Protein AF-A0A2G9TAK8-F1 (afdb_monomer_lite)

InterPro domains:
  IPR039373 Transferrin receptor protein 1/Glutamate carboxypeptidase 2-like [PTHR10404] (2-125)

Foldseek 3Di:
DQCPPVVHDDDDDDDDPDPPDDDPCPPHPPPDPCCCCPPVPVPCPRVVVSVVVVCVLVCQCVPPPDRPDQQLVVLVVVLVVLVVVVVVCVVVVVCVVPVCVVVVSVVVNVVSVVSNVVSVVVNVVVD

Secondary structure (DSSP, 8-state):
-IIIII----------SSTT---TTTTSTT--HHHIIIII-TTSHHHHHHHHHHHHHHHHHHH-SS----HHHHHHHHHHHHHHHHHHHHHTTHHHH-TTHHHHHHHHHHHHHHHHHHHHHHHHH--

Sequence (127 aa):
RFITFAGIPAADIKLEQRPGQSYALYHTMYETPWTVENLIDPKFASLTSVGQLWVEIVHRLANSLVIPFNVLDYAQSLLVLFHKAEVHLSNMELTKTITWLPHKLSSVKEALRRFHSAARLIQSEAQ

Organism: Teladorsagia circumcincta (NCBI:txid45464)

Radius of gyration: 21.88 Å; chains: 1; bounding box: 51×25×53 Å

pLDDT: mean 92.65, std 5.32, range [58.38, 97.38]

Structure (mmCIF, N/CA/C/O backbone):
data_AF-A0A2G9TAK8-F1
#
_entry.id   AF-A0A2G9TAK8-F1
#
loop_
_atom_site.group_PDB
_atom_site.id
_atom_site.type_symbol
_atom_site.label_atom_id
_atom_site.label_alt_id
_atom_site.label_comp_id
_atom_site.label_asym_id
_atom_site.label_entity_id
_atom_site.label_seq_id
_atom_site.pdbx_PDB_ins_code
_atom_site.Cartn_x
_atom_site.Cartn_y
_atom_site.Cartn_z
_atom_site.occupancy
_atom_site.B_iso_or_equiv
_atom_site.auth_seq_id
_atom_site.auth_comp_id
_atom_site.auth_asym_id
_atom_site.auth_atom_id
_atom_site.pdbx_PDB_model_num
ATOM 1 N N . ARG A 1 1 ? 3.046 -13.838 4.138 1.00 72.25 1 ARG A N 1
ATOM 2 C CA . ARG A 1 1 ? 3.521 -12.547 3.579 1.00 72.25 1 ARG A CA 1
ATOM 3 C C . ARG A 1 1 ? 2.723 -12.264 2.308 1.00 72.25 1 ARG A C 1
ATOM 5 O O . ARG A 1 1 ? 3.011 -12.878 1.294 1.00 72.25 1 ARG A O 1
ATOM 12 N N . PHE A 1 2 ? 1.690 -11.421 2.361 1.00 92.56 2 PHE A N 1
ATOM 13 C CA . PHE A 1 2 ? 0.823 -11.191 1.194 1.00 92.56 2 PHE A CA 1
ATOM 14 C C . PHE A 1 2 ? 1.576 -10.482 0.064 1.00 92.56 2 PHE A C 1
ATOM 16 O O . PHE A 1 2 ? 1.859 -11.098 -0.958 1.00 92.56 2 PHE A O 1
ATOM 23 N N . ILE A 1 3 ? 2.021 -9.247 0.296 1.00 93.38 3 ILE A N 1
ATOM 24 C CA . ILE A 1 3 ? 2.689 -8.454 -0.743 1.00 93.38 3 ILE A CA 1
ATOM 25 C C . ILE A 1 3 ? 4.090 -8.977 -1.105 1.00 93.38 3 ILE A C 1
ATOM 27 O O . ILE A 1 3 ? 4.399 -9.146 -2.277 1.00 93.38 3 ILE A O 1
ATOM 31 N N . THR A 1 4 ? 4.935 -9.296 -0.119 1.00 94.06 4 THR A N 1
ATOM 32 C CA . THR A 1 4 ? 6.356 -9.629 -0.358 1.00 94.06 4 THR A CA 1
ATOM 33 C C . THR A 1 4 ? 6.624 -11.068 -0.794 1.00 94.06 4 THR A C 1
ATOM 35 O O . THR A 1 4 ? 7.753 -11.378 -1.157 1.00 94.06 4 THR A O 1
ATOM 38 N N . PHE A 1 5 ? 5.630 -11.956 -0.730 1.00 94.25 5 PHE A N 1
ATOM 39 C CA . PHE A 1 5 ? 5.790 -13.351 -1.153 1.00 94.25 5 PHE A CA 1
ATOM 40 C C . PHE A 1 5 ? 4.737 -13.755 -2.182 1.00 94.25 5 PHE A C 1
ATOM 42 O O . PHE A 1 5 ? 5.099 -14.227 -3.250 1.00 94.25 5 PHE A O 1
ATOM 49 N N . ALA A 1 6 ? 3.452 -13.529 -1.896 1.00 95.56 6 ALA A N 1
ATOM 50 C CA . ALA A 1 6 ? 2.373 -13.916 -2.807 1.00 95.56 6 ALA A CA 1
ATOM 51 C C . ALA A 1 6 ? 2.069 -12.870 -3.899 1.00 95.56 6 ALA A C 1
ATOM 53 O O . ALA A 1 6 ? 1.303 -13.161 -4.811 1.00 95.56 6 ALA A O 1
ATOM 54 N N . GLY A 1 7 ? 2.622 -11.654 -3.806 1.00 93.88 7 GLY A N 1
ATOM 55 C CA . GLY A 1 7 ? 2.319 -10.565 -4.743 1.00 93.88 7 GLY A CA 1
ATOM 56 C C . GLY A 1 7 ? 0.875 -10.059 -4.655 1.00 93.88 7 GLY A C 1
ATOM 57 O O . GLY A 1 7 ? 0.393 -9.419 -5.584 1.00 93.88 7 GLY A O 1
ATOM 58 N N . ILE A 1 8 ? 0.178 -10.347 -3.551 1.00 94.19 8 ILE A N 1
ATOM 59 C CA . ILE A 1 8 ? -1.213 -9.934 -3.343 1.00 94.19 8 ILE A CA 1
ATOM 60 C C . ILE A 1 8 ? -1.219 -8.505 -2.774 1.00 94.19 8 ILE A C 1
ATOM 62 O O . ILE A 1 8 ? -0.563 -8.284 -1.745 1.00 94.19 8 ILE A O 1
ATOM 66 N N . PRO A 1 9 ? -1.938 -7.545 -3.396 1.00 92.12 9 PRO A N 1
ATOM 67 C CA . PRO A 1 9 ? -2.106 -6.201 -2.852 1.00 92.12 9 PRO A CA 1
ATOM 68 C C . PRO A 1 9 ? -2.645 -6.247 -1.421 1.00 92.12 9 PRO A C 1
ATOM 70 O O . PRO A 1 9 ? -3.574 -6.992 -1.120 1.00 92.12 9 PRO A O 1
ATOM 73 N N . ALA A 1 10 ? -2.051 -5.452 -0.536 1.00 93.00 10 ALA A N 1
ATOM 74 C CA . ALA A 1 10 ? -2.419 -5.400 0.871 1.00 93.00 10 ALA A CA 1
ATOM 75 C C . ALA A 1 10 ? -2.448 -3.947 1.347 1.00 93.00 10 ALA A C 1
ATOM 77 O O . ALA A 1 10 ? -1.626 -3.136 0.919 1.00 93.00 10 ALA A O 1
ATOM 78 N N . ALA A 1 11 ? -3.376 -3.649 2.249 1.00 91.94 11 ALA A N 1
ATOM 79 C CA . ALA A 1 11 ? -3.485 -2.371 2.933 1.00 91.94 11 ALA A CA 1
ATOM 80 C C . ALA A 1 11 ? -3.525 -2.612 4.445 1.00 91.94 11 ALA A C 1
ATOM 82 O O . ALA A 1 11 ? -4.071 -3.615 4.904 1.00 91.94 11 ALA A O 1
ATOM 83 N N . ASP A 1 12 ? -2.932 -1.690 5.196 1.00 91.88 12 ASP A N 1
ATOM 84 C CA . ASP A 1 12 ? -3.004 -1.618 6.653 1.00 91.88 12 ASP A CA 1
ATOM 85 C C . ASP A 1 12 ? -3.609 -0.256 7.006 1.00 91.88 12 ASP A C 1
ATOM 87 O O . ASP A 1 12 ? -3.171 0.773 6.486 1.00 91.88 12 ASP A O 1
ATOM 91 N N . ILE A 1 13 ? -4.655 -0.261 7.831 1.00 90.94 13 ILE A N 1
ATOM 92 C CA . ILE A 1 13 ? -5.409 0.932 8.212 1.00 90.94 13 ILE A CA 1
ATOM 93 C C . ILE A 1 13 ? -5.474 0.958 9.730 1.00 90.94 13 ILE A C 1
ATOM 95 O O . ILE A 1 13 ? -6.036 0.060 10.360 1.00 90.94 13 ILE A O 1
ATOM 99 N N . LYS A 1 14 ? -4.935 2.030 10.300 1.00 88.12 14 LYS A N 1
ATOM 100 C CA . LYS A 1 14 ? -4.885 2.279 11.737 1.00 88.12 14 LYS A CA 1
ATOM 101 C C . LYS A 1 14 ? -5.046 3.763 12.018 1.00 88.12 14 LYS A C 1
ATOM 103 O O . LYS A 1 14 ? -4.725 4.603 11.178 1.00 88.12 14 LYS A O 1
ATOM 108 N N . LEU A 1 15 ? -5.509 4.072 13.223 1.00 87.94 15 LEU A N 1
ATOM 109 C CA . LEU A 1 15 ? -5.444 5.420 13.767 1.00 87.94 15 LEU A CA 1
ATOM 110 C C . LEU A 1 15 ? -4.192 5.538 14.618 1.00 87.94 15 LEU A C 1
ATOM 112 O O . LEU A 1 15 ? -3.946 4.719 15.500 1.00 87.94 15 LEU A O 1
ATOM 116 N N . GLU A 1 16 ? -3.414 6.576 14.352 1.00 86.81 16 GLU A N 1
ATOM 117 C CA . GLU A 1 16 ? -2.230 6.909 15.128 1.00 86.81 16 GLU A CA 1
ATOM 118 C C . GLU A 1 16 ? -2.368 8.335 15.646 1.00 86.81 16 GLU A C 1
ATOM 120 O O . GLU A 1 16 ? -2.809 9.228 14.925 1.00 86.81 16 GLU A O 1
ATOM 125 N N . GLN A 1 17 ? -1.955 8.568 16.891 1.00 82.75 17 GLN A N 1
ATOM 126 C CA . GLN A 1 17 ? -1.896 9.925 17.438 1.00 82.75 17 GLN A CA 1
ATOM 127 C C . GLN A 1 17 ? -0.795 10.750 16.759 1.00 82.75 17 GLN A C 1
ATOM 129 O O . GLN A 1 17 ? -0.935 11.958 16.573 1.00 82.75 17 GLN A O 1
ATOM 134 N N . ARG A 1 18 ? 0.315 10.092 16.399 1.00 84.75 18 ARG A N 1
ATOM 135 C CA . ARG A 1 18 ? 1.462 10.696 15.725 1.00 84.75 18 ARG A CA 1
ATOM 136 C C . ARG A 1 18 ? 2.119 9.676 14.787 1.00 84.75 18 ARG A C 1
ATOM 138 O O . ARG A 1 18 ? 2.384 8.561 15.237 1.00 84.75 18 ARG A O 1
ATOM 145 N N . PRO A 1 19 ? 2.458 10.057 13.540 1.00 86.00 19 PRO A N 1
ATOM 146 C CA . PRO A 1 19 ? 3.110 9.150 12.603 1.00 86.00 19 PRO A CA 1
ATOM 147 C C . PRO A 1 19 ? 4.423 8.584 13.153 1.00 86.00 19 PRO A C 1
ATOM 149 O O . PRO A 1 19 ? 5.290 9.337 13.605 1.00 86.00 19 PRO A O 1
ATOM 152 N N . GLY A 1 20 ? 4.578 7.261 13.075 1.00 83.19 20 GLY A N 1
ATOM 153 C CA . GLY A 1 20 ? 5.830 6.566 13.394 1.00 83.19 20 GLY A CA 1
ATOM 154 C C . GLY A 1 20 ? 6.134 6.399 14.885 1.00 83.19 20 GLY A C 1
ATOM 155 O O . GLY A 1 20 ? 7.263 6.045 15.224 1.00 83.19 20 GLY A O 1
ATOM 156 N N . GLN A 1 21 ? 5.168 6.643 15.777 1.00 84.19 21 GLN A N 1
ATOM 157 C CA . GLN A 1 21 ? 5.322 6.379 17.208 1.00 84.19 21 GLN A CA 1
ATOM 158 C C . GLN A 1 21 ? 4.344 5.308 17.686 1.00 84.19 21 GLN A C 1
ATOM 160 O O . GLN A 1 21 ? 3.139 5.413 17.471 1.00 84.19 21 GLN A O 1
ATOM 165 N N . SER A 1 22 ? 4.872 4.298 18.380 1.00 84.75 22 SER A N 1
ATOM 166 C CA . SER A 1 22 ? 4.049 3.362 19.144 1.00 84.75 22 SER A CA 1
ATOM 167 C C . SER A 1 22 ? 3.428 4.072 20.344 1.00 84.75 22 SER A C 1
ATOM 169 O O . SER A 1 22 ? 4.042 4.957 20.944 1.00 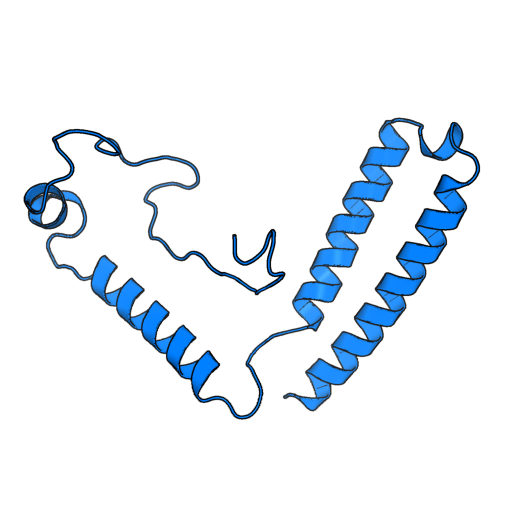84.75 22 SER A O 1
ATOM 171 N N . TYR A 1 23 ? 2.214 3.671 20.713 1.00 88.44 23 TYR A N 1
ATOM 172 C CA . TYR A 1 23 ? 1.560 4.199 21.904 1.00 88.44 23 TYR A CA 1
ATOM 173 C C . TYR A 1 23 ? 2.232 3.671 23.184 1.00 88.44 23 TYR A C 1
ATOM 175 O O . TYR A 1 23 ? 2.846 2.605 23.184 1.00 88.44 23 TYR A O 1
ATOM 183 N N . ALA A 1 24 ? 2.118 4.422 24.282 1.00 89.75 24 ALA A N 1
ATOM 184 C CA . ALA A 1 24 ? 2.945 4.237 25.481 1.00 89.75 24 ALA A CA 1
ATOM 185 C C . ALA A 1 24 ? 2.846 2.852 26.146 1.00 89.75 24 ALA A C 1
ATOM 187 O O . ALA A 1 24 ? 3.775 2.443 26.836 1.00 89.75 24 ALA A O 1
ATOM 188 N N . LEU A 1 25 ? 1.728 2.148 25.965 1.00 93.50 25 LEU A N 1
ATOM 189 C CA . LEU A 1 25 ? 1.463 0.872 26.632 1.00 93.50 25 LEU A CA 1
ATOM 190 C C . LEU A 1 25 ? 1.701 -0.338 25.719 1.00 93.50 25 LEU A C 1
ATOM 192 O O . LEU A 1 25 ? 1.489 -1.462 26.162 1.00 93.50 25 LEU A O 1
ATOM 196 N N . TYR A 1 26 ? 2.161 -0.125 24.484 1.00 92.50 26 TYR A N 1
ATOM 197 C CA . TYR A 1 26 ? 2.429 -1.182 23.508 1.00 92.50 26 TYR A CA 1
ATOM 198 C C . TYR A 1 26 ? 3.367 -2.270 24.059 1.00 92.50 26 TYR A C 1
ATOM 200 O O . TYR A 1 26 ? 4.431 -1.956 24.595 1.00 92.50 26 TYR A O 1
ATOM 208 N N . HIS A 1 27 ? 2.997 -3.545 23.900 1.00 94.81 27 HIS A N 1
ATOM 209 C CA . HIS A 1 27 ? 3.713 -4.713 24.432 1.00 94.81 27 HIS A CA 1
ATOM 210 C C . HIS A 1 27 ? 3.962 -4.689 25.949 1.00 94.81 27 HIS A C 1
ATOM 212 O O . HIS A 1 27 ? 4.969 -5.207 26.436 1.00 94.81 27 HIS A O 1
ATOM 218 N N . THR A 1 28 ? 3.039 -4.117 26.722 1.00 96.25 28 THR A N 1
ATOM 219 C CA . THR A 1 28 ? 3.097 -4.147 28.190 1.00 96.25 28 THR A CA 1
ATOM 220 C C . THR A 1 28 ? 1.910 -4.902 28.779 1.00 96.25 28 THR A C 1
ATOM 222 O O . THR A 1 28 ? 0.894 -5.121 28.127 1.00 96.25 28 THR A O 1
ATOM 225 N N . MET A 1 29 ? 1.993 -5.245 30.067 1.00 96.81 29 MET A N 1
ATOM 226 C CA . MET A 1 29 ? 0.870 -5.840 30.806 1.00 96.81 29 MET A CA 1
ATOM 227 C C . MET A 1 29 ? -0.348 -4.896 30.923 1.00 96.81 29 MET A C 1
ATOM 229 O O . MET A 1 29 ? -1.420 -5.319 31.344 1.00 96.81 29 MET A O 1
ATOM 233 N N . TYR A 1 30 ? -0.195 -3.622 30.550 1.00 95.88 30 TYR A N 1
ATOM 234 C CA . TYR A 1 30 ? -1.244 -2.606 30.608 1.00 95.88 30 TYR A CA 1
ATOM 235 C C . TYR A 1 30 ? -2.056 -2.487 29.302 1.00 95.88 30 TYR A C 1
ATOM 237 O O . TYR A 1 30 ? -2.945 -1.636 29.214 1.00 95.88 30 TYR A O 1
ATOM 245 N N . GLU A 1 31 ? -1.817 -3.344 28.302 1.00 94.75 31 GLU A N 1
ATOM 246 C CA . GLU A 1 31 ? -2.694 -3.506 27.128 1.00 94.75 31 GLU A CA 1
ATOM 247 C C . GLU A 1 31 ? -3.976 -4.264 27.517 1.00 94.75 31 GLU A C 1
ATOM 249 O O . GLU A 1 31 ? -4.162 -5.439 27.208 1.00 94.75 31 GLU A O 1
ATOM 254 N N . THR A 1 32 ? -4.858 -3.592 28.255 1.00 96.25 32 THR A N 1
ATOM 255 C CA . THR A 1 32 ? -6.099 -4.167 28.794 1.00 96.25 32 THR A CA 1
ATOM 256 C C . THR A 1 32 ? -7.337 -3.543 28.139 1.00 96.25 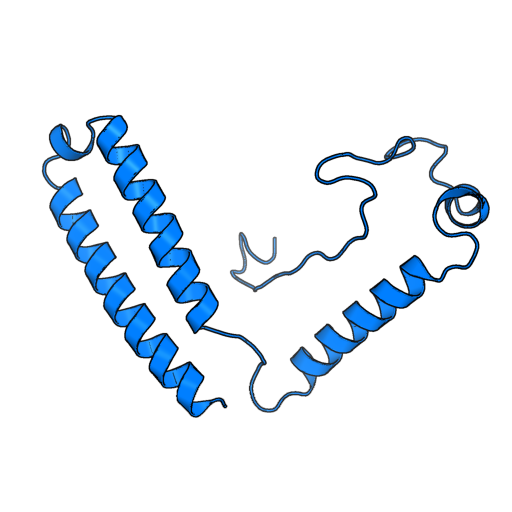32 THR A C 1
ATOM 258 O O . THR A 1 32 ? -7.253 -2.414 27.648 1.00 96.25 32 THR A O 1
ATOM 261 N N . PRO A 1 33 ? -8.513 -4.207 28.168 1.00 95.94 33 PRO A N 1
ATOM 262 C CA . PRO A 1 33 ? -9.768 -3.597 27.715 1.00 95.94 33 PRO A CA 1
ATOM 263 C C . PRO A 1 33 ? -10.059 -2.252 28.396 1.00 95.94 33 PRO A C 1
ATOM 265 O O . PRO A 1 33 ? -10.457 -1.296 27.732 1.00 95.94 33 PRO A O 1
ATOM 268 N N . TRP A 1 34 ? -9.736 -2.139 29.691 1.00 96.75 34 TRP A N 1
ATOM 269 C CA . TRP A 1 34 ? -9.882 -0.902 30.460 1.00 96.75 34 TRP A CA 1
ATOM 270 C C . TRP A 1 34 ? -9.139 0.277 29.818 1.00 96.75 34 TRP A C 1
ATOM 272 O O . TRP A 1 34 ? -9.679 1.379 29.740 1.00 96.75 34 TRP A O 1
ATOM 282 N N . THR A 1 35 ? -7.925 0.048 29.309 1.00 94.88 35 THR A N 1
ATOM 283 C CA . THR A 1 35 ? -7.122 1.069 28.620 1.00 94.88 35 THR A CA 1
ATOM 284 C C . THR A 1 35 ? -7.845 1.607 27.385 1.00 94.88 35 THR A C 1
ATOM 286 O O . THR A 1 35 ? -7.837 2.813 27.138 1.00 94.88 35 THR A O 1
ATOM 289 N N . VAL A 1 36 ? -8.509 0.738 26.620 1.00 94.56 36 VAL A N 1
ATOM 290 C CA . VAL A 1 36 ? -9.281 1.165 25.446 1.00 94.56 36 VAL A CA 1
ATOM 291 C C . VAL A 1 36 ? -10.507 1.972 25.870 1.00 94.56 36 VAL A C 1
ATOM 293 O O . VAL A 1 36 ? -10.695 3.089 25.394 1.00 94.56 36 VAL A O 1
ATOM 296 N N . GLU A 1 37 ? -11.279 1.436 26.813 1.00 96.81 37 GLU A N 1
ATOM 297 C CA . GLU A 1 37 ? -12.542 2.001 27.306 1.00 96.81 37 GLU A CA 1
ATOM 298 C C . GLU A 1 37 ? -12.386 3.329 28.055 1.00 96.81 37 GLU A C 1
ATOM 300 O O . GLU A 1 37 ? -13.334 4.104 28.132 1.00 96.81 37 GLU A O 1
ATOM 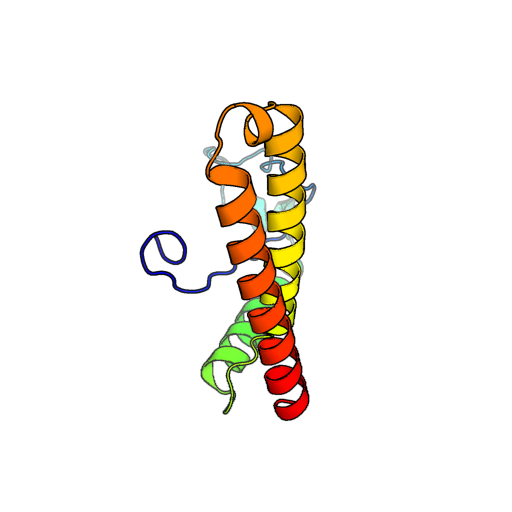305 N N . ASN A 1 38 ? -11.216 3.601 28.634 1.00 96.00 38 ASN A N 1
ATOM 306 C CA . ASN A 1 38 ? -11.026 4.768 29.499 1.00 96.00 38 ASN A CA 1
ATOM 307 C C . ASN A 1 38 ? -9.998 5.767 28.963 1.00 96.00 38 ASN A C 1
ATOM 309 O O . ASN A 1 38 ? -10.078 6.944 29.312 1.00 96.00 38 ASN A O 1
ATOM 313 N N . LEU A 1 39 ? -9.047 5.338 28.123 1.00 93.50 39 LEU A N 1
ATOM 314 C CA . LEU A 1 39 ? -7.962 6.202 27.644 1.00 93.50 39 LEU A CA 1
ATOM 315 C C . LEU A 1 39 ? -7.933 6.356 26.121 1.00 93.50 39 LEU A C 1
ATOM 317 O O . LEU A 1 39 ? -7.777 7.477 25.643 1.00 93.50 39 LEU A O 1
ATOM 321 N N . ILE A 1 40 ? -8.056 5.266 25.356 1.00 92.75 40 ILE A N 1
ATOM 322 C CA . ILE A 1 40 ? -7.844 5.311 23.896 1.00 92.75 40 ILE A CA 1
ATOM 323 C C . ILE A 1 40 ? -9.099 5.779 23.153 1.00 92.75 40 ILE A C 1
ATOM 325 O O . ILE A 1 40 ? -9.019 6.709 22.353 1.00 92.75 40 ILE A O 1
ATOM 329 N N . ASP A 1 41 ? -10.247 5.142 23.389 1.00 95.00 41 ASP A N 1
ATOM 330 C CA . ASP A 1 41 ? -11.497 5.464 22.694 1.00 95.00 41 ASP A CA 1
ATOM 331 C C . ASP A 1 41 ? -12.724 5.241 23.596 1.00 95.00 41 ASP A C 1
ATOM 333 O O . ASP A 1 41 ? -13.495 4.305 23.377 1.00 95.00 41 ASP A O 1
ATOM 337 N N . PRO A 1 42 ? -12.961 6.111 24.599 1.00 96.69 42 PRO A N 1
ATOM 338 C CA . PRO A 1 42 ? -14.012 5.884 25.596 1.00 96.69 42 PRO A CA 1
ATOM 339 C C . PRO A 1 42 ? -15.441 5.822 25.053 1.00 96.69 42 PRO A C 1
ATOM 341 O O . PRO A 1 42 ? -16.349 5.319 25.708 1.00 96.69 42 PRO A O 1
ATOM 344 N N . LYS A 1 43 ? -15.663 6.364 23.852 1.00 97.00 43 LYS A N 1
ATOM 345 C CA . LYS A 1 43 ? -16.960 6.327 23.164 1.00 97.00 43 LYS A CA 1
ATOM 346 C C . LYS A 1 43 ? -17.004 5.285 22.048 1.00 97.00 43 LYS A C 1
ATOM 348 O O . LYS A 1 43 ? -18.014 5.212 21.355 1.00 97.00 43 LYS A O 1
ATOM 353 N N . PHE A 1 44 ? -15.916 4.543 21.833 1.00 96.25 44 PHE A N 1
ATOM 354 C CA . PHE A 1 44 ? -15.728 3.626 20.706 1.00 96.25 44 PHE A CA 1
ATOM 355 C C . PHE A 1 44 ? -15.955 4.264 19.325 1.00 96.25 44 PHE A C 1
ATOM 357 O O . PHE A 1 44 ? -16.167 3.565 18.332 1.00 96.25 44 PHE A O 1
ATOM 364 N N . ALA A 1 45 ? -15.937 5.594 19.231 1.00 96.38 45 ALA A N 1
ATOM 365 C CA . ALA A 1 45 ? -16.299 6.305 18.012 1.00 96.38 45 ALA A CA 1
ATOM 366 C C . ALA A 1 45 ? -15.206 6.162 16.947 1.00 96.38 45 ALA A C 1
ATOM 368 O O . ALA A 1 45 ? -15.499 6.002 15.760 1.00 96.38 45 AL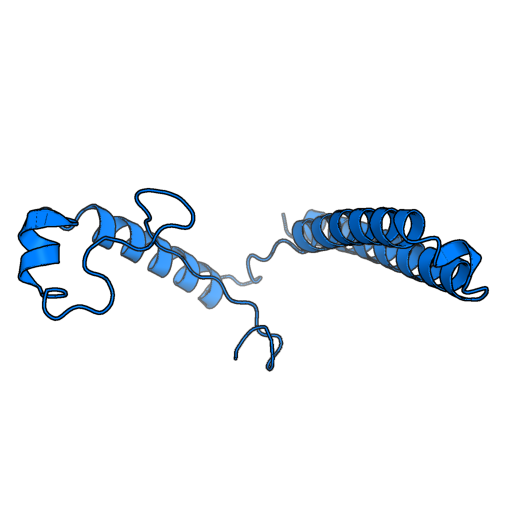A A O 1
ATOM 369 N N . SER A 1 46 ? -13.947 6.179 17.377 1.00 93.94 46 SER A N 1
ATOM 370 C CA . SER A 1 46 ? -12.783 6.102 16.497 1.00 93.94 46 SER A CA 1
ATOM 371 C C . SER A 1 46 ? -12.636 4.696 15.917 1.00 93.94 46 SER A C 1
ATOM 373 O O . SER A 1 46 ? -12.534 4.530 14.701 1.00 93.94 46 SER A O 1
ATOM 375 N N . LEU A 1 47 ? -12.716 3.675 16.773 1.00 95.00 47 LEU A N 1
ATOM 376 C CA . LEU A 1 47 ? -12.687 2.269 16.379 1.00 95.00 47 LEU A CA 1
ATOM 377 C C . LEU A 1 47 ? -13.883 1.911 15.492 1.00 95.00 47 LEU A C 1
ATOM 379 O O . LEU A 1 47 ? -13.701 1.244 14.474 1.00 95.00 47 LEU A O 1
ATOM 383 N N . THR A 1 48 ? -15.084 2.407 15.813 1.00 96.44 48 THR A N 1
ATOM 384 C CA . THR A 1 48 ? -16.274 2.205 14.966 1.00 96.44 48 THR A CA 1
ATOM 385 C C . THR A 1 48 ? -16.086 2.827 13.585 1.00 96.44 48 THR A C 1
ATOM 387 O O . THR A 1 48 ? -16.373 2.175 12.584 1.00 96.44 48 THR A O 1
ATOM 390 N N . SER A 1 49 ? -15.552 4.049 13.506 1.00 95.75 49 SER A N 1
ATOM 391 C CA . SER A 1 49 ? -15.312 4.732 12.226 1.00 95.75 49 SER A CA 1
ATOM 392 C C . SER A 1 49 ? -14.312 3.968 11.349 1.00 95.75 49 SER A C 1
ATOM 394 O O . SER A 1 49 ? -14.537 3.787 10.153 1.00 95.75 49 SER A O 1
ATOM 396 N N . VAL A 1 50 ? -13.227 3.459 11.942 1.00 95.62 50 VAL A N 1
ATOM 397 C CA . VAL A 1 50 ? -12.243 2.621 11.234 1.00 95.62 50 VAL A CA 1
ATOM 398 C C . VAL A 1 50 ? -12.857 1.297 10.793 1.00 95.62 50 VAL A C 1
ATOM 400 O O . VAL A 1 50 ? -12.612 0.856 9.673 1.00 95.62 50 VAL A O 1
ATOM 403 N N . GLY A 1 51 ? -13.675 0.675 11.645 1.00 96.06 51 GLY A N 1
ATOM 404 C CA . GLY A 1 51 ? -14.397 -0.550 11.310 1.00 96.06 51 GLY A CA 1
ATOM 405 C C . GLY A 1 51 ? -15.332 -0.355 10.117 1.00 96.06 51 GLY A C 1
ATOM 406 O O . GLY A 1 51 ? -15.306 -1.150 9.182 1.00 96.06 51 GLY A O 1
ATOM 407 N N . GLN A 1 52 ? -16.100 0.736 10.101 1.00 96.81 52 GLN A N 1
ATOM 408 C CA . GLN A 1 52 ? -16.968 1.097 8.977 1.00 96.81 52 GLN A CA 1
ATOM 409 C C . GLN A 1 52 ? -16.171 1.317 7.686 1.00 96.81 52 GLN A C 1
ATOM 411 O O . GLN A 1 52 ? -16.554 0.795 6.640 1.00 96.81 52 GLN A O 1
ATOM 416 N N . LEU A 1 53 ? -15.036 2.022 7.758 1.00 96.25 53 LEU A N 1
ATOM 417 C CA . LEU A 1 53 ? -14.146 2.216 6.611 1.00 96.25 53 LEU A CA 1
ATOM 418 C C . LEU A 1 53 ? -13.618 0.881 6.065 1.00 96.25 53 LEU A 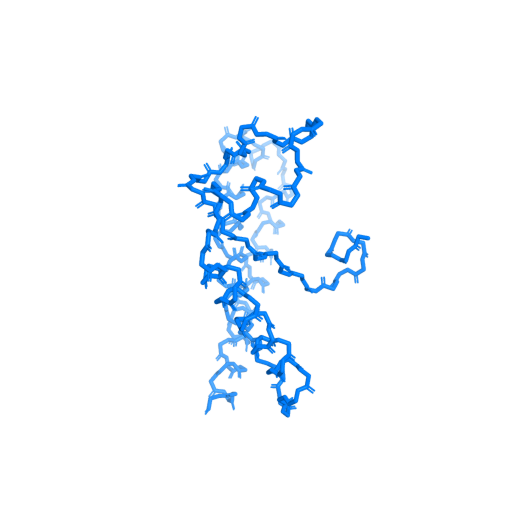C 1
ATOM 420 O O . LEU A 1 53 ? -13.662 0.648 4.858 1.00 96.25 53 LEU A O 1
ATOM 424 N N . TRP A 1 54 ? -13.147 -0.008 6.942 1.00 96.50 54 TRP A N 1
ATOM 425 C CA . TRP A 1 54 ? -12.680 -1.342 6.559 1.00 96.50 54 TRP A CA 1
ATOM 426 C C . TRP A 1 54 ? -13.772 -2.156 5.865 1.00 96.50 54 TRP A C 1
ATOM 428 O O . TRP A 1 54 ? -13.519 -2.752 4.817 1.00 96.50 54 TRP A O 1
ATOM 438 N N . VAL A 1 55 ? -14.983 -2.166 6.428 1.00 96.62 55 VAL A N 1
ATOM 439 C CA . VAL A 1 55 ? -16.129 -2.884 5.857 1.00 96.62 55 VAL A CA 1
ATOM 440 C C . VAL A 1 55 ? -16.481 -2.336 4.479 1.00 96.62 55 VAL A C 1
ATOM 442 O O . VAL A 1 55 ? -16.681 -3.124 3.561 1.00 96.62 55 VAL A O 1
ATOM 445 N N . GLU A 1 56 ? -16.496 -1.017 4.302 1.00 96.38 56 GLU A N 1
ATOM 446 C CA . GLU A 1 56 ? -16.786 -0.393 3.008 1.00 96.38 56 GLU A CA 1
ATOM 447 C C . GLU A 1 56 ? -15.730 -0.748 1.949 1.00 96.38 56 GLU A C 1
ATOM 449 O O . GLU A 1 56 ? -16.072 -1.097 0.818 1.00 96.38 56 GLU A O 1
ATOM 454 N N . ILE A 1 57 ? -14.442 -0.729 2.310 1.00 95.50 57 ILE A N 1
ATOM 455 C CA . ILE A 1 57 ? -13.355 -1.129 1.404 1.00 95.50 57 ILE A CA 1
ATOM 456 C C . ILE A 1 57 ? -13.524 -2.590 0.976 1.00 95.50 57 ILE A C 1
ATOM 458 O O . ILE A 1 57 ? -13.490 -2.893 -0.217 1.00 95.50 57 ILE A O 1
ATOM 462 N N . VAL A 1 58 ? -13.743 -3.496 1.932 1.00 95.69 58 VAL A N 1
ATOM 463 C CA . VAL A 1 58 ? -13.937 -4.926 1.649 1.00 95.69 58 VAL A CA 1
ATOM 464 C C . VAL A 1 58 ? -15.191 -5.149 0.806 1.00 95.69 58 VAL A C 1
ATOM 466 O O . VAL A 1 58 ? -15.148 -5.908 -0.159 1.00 95.69 58 VAL A O 1
ATOM 469 N N . HIS A 1 59 ? -16.286 -4.457 1.124 1.00 96.56 59 HIS A N 1
ATOM 470 C CA . HIS A 1 59 ? -17.538 -4.533 0.382 1.00 96.56 59 HIS A CA 1
ATOM 471 C C . HIS A 1 59 ? -17.344 -4.136 -1.083 1.00 96.56 59 HIS A C 1
ATOM 473 O O . HIS A 1 59 ? -17.756 -4.876 -1.977 1.00 96.56 59 HIS A O 1
ATOM 479 N N . ARG A 1 60 ? -16.658 -3.016 -1.346 1.00 95.81 60 ARG A N 1
ATOM 480 C CA . ARG A 1 60 ? -16.340 -2.586 -2.714 1.00 95.81 60 ARG A CA 1
ATOM 481 C C . ARG A 1 60 ? -15.448 -3.585 -3.432 1.00 95.81 60 ARG A C 1
ATOM 483 O O . ARG A 1 60 ? -15.714 -3.895 -4.588 1.00 95.81 60 ARG A O 1
ATOM 490 N N . LEU A 1 61 ? -14.413 -4.103 -2.775 1.00 95.44 61 LEU A N 1
ATOM 491 C CA . LEU A 1 61 ? -13.499 -5.066 -3.393 1.00 95.44 61 LEU A CA 1
ATOM 492 C C . LEU A 1 61 ? -14.183 -6.399 -3.728 1.00 95.44 61 LEU A C 1
ATOM 494 O O . LEU A 1 61 ? -13.844 -7.007 -4.737 1.00 95.44 61 LEU A O 1
ATOM 498 N N . ALA A 1 62 ? -15.134 -6.842 -2.904 1.00 95.56 62 ALA A N 1
ATOM 499 C CA . ALA A 1 62 ? -15.833 -8.110 -3.090 1.00 95.56 62 ALA A CA 1
ATOM 500 C C . ALA A 1 62 ? -16.991 -8.033 -4.100 1.00 95.56 62 ALA A C 1
ATOM 502 O O . ALA A 1 62 ? -17.246 -9.014 -4.793 1.00 95.56 62 ALA A O 1
ATOM 503 N N . ASN A 1 63 ? -17.693 -6.895 -4.174 1.00 96.38 63 ASN A N 1
ATOM 504 C CA . ASN A 1 63 ? -18.943 -6.783 -4.937 1.00 96.38 63 ASN A CA 1
ATOM 505 C C . ASN A 1 63 ? -18.849 -5.953 -6.220 1.00 96.38 63 ASN A C 1
ATOM 507 O O . ASN A 1 63 ? -19.791 -5.967 -7.012 1.00 96.38 63 ASN A O 1
ATOM 511 N N . SER A 1 64 ? -17.765 -5.208 -6.447 1.00 94.12 64 SER A N 1
ATOM 512 C CA . SER A 1 64 ? -17.643 -4.433 -7.686 1.00 94.12 64 SER A CA 1
ATOM 513 C C . SER A 1 64 ? -17.445 -5.360 -8.887 1.00 94.12 64 SER A C 1
ATOM 515 O O . SER A 1 64 ? -16.599 -6.251 -8.851 1.00 94.12 64 SER A O 1
ATOM 517 N N . LEU A 1 65 ? -18.187 -5.117 -9.975 1.00 92.31 65 LEU A N 1
ATOM 518 C CA . LEU A 1 65 ? -18.036 -5.854 -11.240 1.00 92.31 65 LEU A CA 1
ATOM 519 C C . LEU A 1 65 ? -16.611 -5.733 -11.802 1.00 92.31 65 LEU A C 1
ATOM 521 O O . LEU A 1 65 ? -16.054 -6.695 -12.325 1.00 92.31 65 LEU A O 1
ATOM 525 N N . VAL A 1 66 ? -16.029 -4.540 -11.671 1.00 89.12 66 VAL A N 1
ATOM 526 C CA . VAL A 1 66 ? -14.624 -4.250 -11.954 1.00 89.12 66 VAL A CA 1
ATOM 527 C C . VAL A 1 66 ? -13.958 -3.889 -10.634 1.00 89.12 66 VAL A C 1
ATOM 529 O O . VAL A 1 66 ? -14.462 -3.038 -9.902 1.00 89.12 66 VAL A O 1
ATOM 532 N N . ILE A 1 67 ? -12.834 -4.533 -10.316 1.00 89.38 67 ILE A N 1
ATOM 533 C CA . ILE A 1 67 ? -12.103 -4.259 -9.073 1.00 89.38 67 ILE A CA 1
ATOM 534 C C . ILE A 1 67 ? -11.686 -2.777 -9.069 1.00 89.38 67 ILE A C 1
ATOM 536 O O . ILE A 1 67 ? -11.063 -2.338 -10.038 1.00 89.38 67 ILE A O 1
ATOM 540 N N . PRO A 1 68 ? -11.981 -2.009 -8.002 1.00 90.88 68 PRO A N 1
ATOM 541 C CA . PRO A 1 68 ? -11.750 -0.564 -7.939 1.00 90.88 68 PRO A CA 1
ATOM 542 C C . PRO A 1 68 ? -10.268 -0.215 -7.707 1.00 90.88 68 PRO A C 1
ATOM 544 O O . PRO A 1 68 ? -9.915 0.501 -6.771 1.00 90.88 68 PRO A O 1
ATOM 547 N N . PHE A 1 69 ? -9.374 -0.746 -8.540 1.00 91.00 69 PHE A N 1
ATOM 548 C CA . PHE A 1 69 ? -7.955 -0.417 -8.539 1.00 91.00 69 PHE A CA 1
ATOM 549 C C . PHE A 1 69 ? -7.644 0.631 -9.594 1.00 91.00 69 PHE A C 1
ATOM 551 O O . PHE A 1 69 ? -8.014 0.491 -10.757 1.00 91.00 69 PHE A O 1
ATOM 558 N N . ASN A 1 70 ? -6.877 1.640 -9.190 1.00 91.69 70 ASN A N 1
ATOM 559 C CA . ASN A 1 70 ? -6.341 2.630 -10.103 1.00 91.69 70 ASN A CA 1
ATOM 560 C C . ASN A 1 70 ? -4.924 2.231 -10.537 1.00 91.69 70 ASN A C 1
ATOM 562 O O . ASN A 1 70 ? -3.939 2.431 -9.822 1.00 91.69 70 ASN A O 1
ATOM 566 N N . VAL A 1 71 ? -4.817 1.645 -11.730 1.00 91.56 71 VAL A N 1
ATOM 567 C CA . VAL A 1 71 ? -3.528 1.212 -12.300 1.00 91.56 71 VAL A CA 1
ATOM 568 C C . VAL A 1 71 ? -2.648 2.424 -12.644 1.00 91.56 71 VAL A C 1
ATOM 570 O O . VAL A 1 71 ? -1.417 2.331 -12.606 1.00 91.56 71 VAL A O 1
ATOM 573 N N . LEU A 1 72 ? -3.248 3.583 -12.935 1.00 94.38 72 LEU A N 1
ATOM 574 C CA . LEU A 1 72 ? -2.508 4.805 -13.248 1.00 94.38 72 LEU A CA 1
ATOM 575 C C . LEU A 1 72 ? -1.699 5.299 -12.042 1.00 94.38 72 LEU A C 1
ATOM 577 O O . LEU A 1 72 ? -0.531 5.654 -12.212 1.00 94.38 72 LEU A O 1
ATOM 581 N N . ASP A 1 73 ? -2.259 5.230 -10.832 1.00 94.44 73 ASP A N 1
ATOM 582 C CA . ASP A 1 73 ? -1.553 5.607 -9.596 1.00 94.44 73 ASP A CA 1
ATOM 583 C C . ASP A 1 73 ? -0.300 4.743 -9.382 1.00 94.44 73 ASP A C 1
ATOM 585 O O . ASP A 1 73 ? 0.767 5.232 -8.985 1.00 94.44 73 ASP A O 1
ATOM 589 N N . TYR A 1 74 ? -0.392 3.451 -9.713 1.00 93.31 74 TYR A N 1
ATOM 590 C CA . TYR A 1 74 ? 0.747 2.541 -9.644 1.00 93.31 74 TYR A CA 1
ATOM 591 C C . TYR A 1 74 ? 1.822 2.899 -10.676 1.00 93.31 74 TYR A C 1
ATOM 593 O O . TYR A 1 74 ? 3.006 2.984 -10.340 1.00 93.31 74 TYR A O 1
ATOM 601 N N . ALA A 1 75 ? 1.429 3.186 -11.921 1.00 95.69 75 ALA A N 1
ATOM 602 C CA . ALA A 1 75 ? 2.361 3.596 -12.969 1.00 95.69 75 ALA A CA 1
ATOM 603 C C . ALA A 1 75 ? 3.095 4.903 -12.629 1.00 95.69 75 ALA A C 1
ATOM 605 O O . ALA A 1 75 ? 4.309 5.007 -12.829 1.00 95.69 75 ALA A O 1
ATOM 606 N N . GLN A 1 76 ? 2.384 5.884 -12.071 1.00 95.88 76 GLN A N 1
ATOM 607 C CA . GLN A 1 76 ? 2.975 7.139 -11.604 1.00 95.88 76 GLN A CA 1
ATOM 608 C C . GLN A 1 76 ? 3.957 6.906 -10.450 1.00 95.88 76 GLN A C 1
ATOM 610 O O . GLN A 1 76 ? 5.077 7.424 -10.474 1.00 95.88 76 GLN A O 1
ATOM 615 N N . SER A 1 77 ? 3.584 6.068 -9.480 1.00 96.06 77 SER A N 1
ATOM 616 C CA . SER A 1 77 ? 4.455 5.704 -8.358 1.00 96.06 77 SER A CA 1
ATOM 617 C C . SER A 1 77 ? 5.754 5.047 -8.834 1.00 96.06 77 SER A C 1
ATOM 619 O O . SER A 1 77 ? 6.835 5.402 -8.358 1.00 96.06 77 SER A O 1
ATOM 621 N N . LEU A 1 78 ? 5.683 4.144 -9.819 1.00 96.31 78 LEU A N 1
ATOM 622 C CA . LEU A 1 78 ? 6.868 3.513 -10.406 1.00 96.31 78 LEU A CA 1
ATOM 623 C C . LEU A 1 78 ? 7.791 4.520 -11.102 1.00 96.31 78 LEU A C 1
ATOM 625 O O . LEU A 1 78 ? 9.007 4.421 -10.951 1.00 96.31 78 LEU A O 1
ATOM 629 N N . LEU A 1 79 ? 7.246 5.508 -11.820 1.00 96.19 79 LEU A N 1
ATOM 630 C CA . LEU A 1 79 ? 8.048 6.565 -12.448 1.00 96.19 79 LEU A CA 1
ATOM 631 C C . LEU A 1 79 ? 8.790 7.415 -11.408 1.00 96.19 79 LEU A C 1
ATOM 633 O O . LEU A 1 79 ? 9.979 7.691 -11.577 1.00 96.19 79 LEU A O 1
ATOM 637 N N . VAL A 1 80 ? 8.119 7.791 -10.316 1.00 96.50 80 VAL A N 1
ATOM 638 C CA . VAL A 1 80 ? 8.736 8.551 -9.216 1.00 96.50 80 VAL A CA 1
ATOM 639 C C . VAL A 1 80 ? 9.833 7.734 -8.532 1.00 96.50 80 VAL A C 1
ATOM 641 O O . VAL A 1 80 ? 10.923 8.252 -8.282 1.00 96.50 80 VAL A O 1
ATOM 644 N N . LEU A 1 81 ? 9.578 6.454 -8.242 1.00 96.19 81 LEU A N 1
ATOM 645 C CA . LEU A 1 81 ? 10.570 5.556 -7.644 1.00 96.19 81 LEU A CA 1
ATOM 646 C C . LEU A 1 81 ? 11.775 5.352 -8.564 1.00 96.19 81 LEU A C 1
ATOM 648 O O . LEU A 1 81 ? 12.914 5.421 -8.104 1.00 96.19 81 LEU A O 1
ATOM 652 N N . PHE A 1 82 ? 11.536 5.165 -9.862 1.00 96.69 82 PHE A N 1
ATOM 653 C CA . PHE A 1 82 ? 12.600 5.031 -10.847 1.00 96.69 82 PHE A CA 1
ATOM 654 C C . PHE A 1 82 ? 13.448 6.301 -10.937 1.00 96.69 82 PHE A C 1
ATOM 656 O O . PHE A 1 82 ? 14.671 6.211 -10.931 1.00 96.69 82 PHE A O 1
ATOM 663 N N . HIS A 1 83 ? 12.830 7.485 -10.925 1.00 95.69 83 HIS A N 1
ATOM 664 C CA . HIS A 1 83 ? 13.569 8.746 -10.909 1.00 95.69 83 HIS A CA 1
ATOM 665 C C . HIS A 1 83 ? 14.458 8.884 -9.663 1.00 95.69 83 HIS A C 1
ATOM 667 O O . HIS A 1 83 ? 15.631 9.239 -9.776 1.00 95.69 83 HIS A O 1
ATOM 673 N N . LYS A 1 84 ? 13.940 8.535 -8.475 1.00 95.94 84 LYS A N 1
ATOM 674 C CA . LYS A 1 84 ? 14.738 8.506 -7.235 1.00 95.94 84 LYS A CA 1
ATOM 675 C C . LYS A 1 84 ? 15.912 7.530 -7.343 1.00 95.94 84 LYS A C 1
ATOM 677 O O . LYS A 1 84 ? 17.015 7.858 -6.909 1.00 95.94 84 LYS A O 1
ATOM 682 N N . ALA A 1 85 ? 15.691 6.361 -7.945 1.00 94.38 85 ALA A N 1
ATOM 683 C CA . ALA A 1 85 ? 16.742 5.378 -8.186 1.00 94.38 85 ALA A CA 1
ATOM 684 C C . ALA A 1 85 ? 17.806 5.898 -9.172 1.00 94.38 85 ALA A C 1
ATOM 686 O O . ALA A 1 85 ? 18.992 5.786 -8.877 1.00 94.38 85 ALA A O 1
ATOM 687 N N . GLU A 1 86 ? 17.413 6.524 -10.291 1.00 92.94 86 GLU A N 1
ATOM 688 C CA . GLU A 1 86 ? 18.343 7.141 -11.255 1.00 92.94 86 GLU A CA 1
ATOM 689 C C . GLU A 1 86 ? 19.247 8.186 -10.576 1.00 92.94 86 GLU A C 1
ATOM 691 O O . GLU A 1 86 ? 20.466 8.177 -10.776 1.00 92.94 86 GLU A O 1
ATOM 696 N N . VAL A 1 87 ? 18.670 9.058 -9.741 1.00 93.31 87 VAL A N 1
ATOM 697 C CA . VAL A 1 87 ? 19.419 10.082 -8.992 1.00 93.31 87 VAL A CA 1
ATOM 698 C C . VAL A 1 87 ? 20.392 9.436 -8.006 1.00 93.31 87 VAL A C 1
ATOM 700 O O . VAL A 1 87 ? 21.564 9.805 -7.966 1.00 93.31 87 VAL A O 1
ATOM 703 N N . HIS A 1 88 ? 19.944 8.439 -7.241 1.00 94.44 88 HIS A N 1
ATOM 704 C CA . HIS A 1 88 ? 20.790 7.771 -6.253 1.00 94.44 88 HIS A CA 1
ATOM 705 C C . HIS A 1 88 ? 21.973 7.033 -6.899 1.00 94.44 88 HIS A C 1
ATOM 707 O O . HIS A 1 88 ? 23.108 7.176 -6.449 1.00 94.44 88 HIS A O 1
ATOM 713 N N . LEU A 1 89 ? 21.732 6.316 -8.001 1.00 92.69 89 LEU A N 1
ATOM 714 C CA . LEU A 1 89 ? 22.779 5.624 -8.761 1.00 92.69 89 LEU A CA 1
ATOM 715 C C . LEU A 1 89 ? 23.793 6.595 -9.376 1.00 92.69 89 LEU A C 1
ATOM 717 O O . LEU A 1 89 ? 24.982 6.282 -9.445 1.00 92.69 89 LEU A O 1
ATOM 721 N N . SER A 1 90 ? 23.333 7.771 -9.805 1.00 89.38 90 SER A N 1
ATOM 722 C CA . SER A 1 90 ? 24.201 8.820 -10.349 1.00 89.38 90 SER A CA 1
ATOM 723 C C . SER A 1 90 ? 25.075 9.453 -9.264 1.00 89.38 90 SER A C 1
ATOM 725 O O . SER A 1 90 ? 26.265 9.656 -9.490 1.00 89.38 90 SER A O 1
ATOM 727 N N . ASN A 1 91 ? 24.520 9.690 -8.070 1.00 93.12 91 ASN A N 1
ATOM 728 C CA . ASN A 1 91 ? 25.266 10.209 -6.919 1.00 93.12 91 ASN A CA 1
ATOM 729 C C . ASN A 1 91 ? 26.355 9.241 -6.429 1.00 93.12 91 ASN A C 1
ATOM 731 O O . ASN A 1 91 ? 27.348 9.678 -5.861 1.00 93.12 91 ASN A O 1
ATOM 735 N N . MET A 1 92 ? 26.181 7.936 -6.657 1.00 92.94 92 MET A N 1
ATOM 736 C CA . MET A 1 92 ? 27.182 6.902 -6.365 1.00 92.94 92 MET A CA 1
ATOM 737 C C . MET A 1 92 ? 28.200 6.692 -7.502 1.00 92.94 92 MET A C 1
ATOM 739 O O . MET A 1 92 ? 29.007 5.771 -7.431 1.00 92.94 92 MET A O 1
ATOM 743 N N . GLU A 1 93 ? 28.125 7.476 -8.582 1.00 90.12 93 GLU A N 1
ATOM 744 C CA . GLU A 1 93 ? 28.941 7.347 -9.801 1.00 90.12 93 GLU A CA 1
ATOM 745 C C . GLU A 1 93 ? 28.867 5.975 -10.505 1.00 90.12 93 GLU A C 1
ATOM 747 O O . GLU A 1 93 ? 29.605 5.706 -11.454 1.00 90.12 93 GLU A O 1
ATOM 752 N N . LEU A 1 94 ? 27.917 5.115 -10.122 1.00 85.94 94 LEU A N 1
ATOM 753 C CA . LEU A 1 94 ? 27.766 3.761 -10.668 1.00 85.94 94 LEU A CA 1
ATOM 754 C C . LEU A 1 94 ? 27.398 3.767 -12.151 1.00 85.94 94 LEU A C 1
ATOM 756 O O . LEU A 1 94 ? 27.756 2.847 -12.882 1.00 85.94 94 LEU A O 1
ATOM 760 N N . THR A 1 95 ? 26.714 4.814 -12.609 1.00 80.25 95 THR A N 1
ATOM 761 C CA . THR A 1 95 ? 26.383 5.011 -14.026 1.00 80.25 95 THR A CA 1
ATOM 762 C C . THR A 1 95 ? 27.617 5.260 -14.893 1.00 80.25 95 THR A C 1
ATOM 764 O O . THR A 1 95 ? 27.570 4.976 -16.086 1.00 80.25 95 THR A O 1
ATOM 767 N N . LYS A 1 96 ? 28.719 5.748 -14.306 1.00 83.81 96 LYS A N 1
ATOM 768 C CA . LYS A 1 96 ? 30.012 5.926 -14.984 1.00 83.81 96 LYS A CA 1
ATOM 769 C C . LYS A 1 96 ? 30.870 4.664 -14.884 1.00 83.81 96 LYS A C 1
ATOM 771 O O . LYS A 1 96 ? 31.530 4.295 -15.848 1.00 83.81 96 LYS A O 1
ATOM 776 N N . THR A 1 97 ? 30.837 3.998 -13.730 1.00 85.25 97 THR A N 1
ATOM 777 C CA . THR A 1 97 ? 31.646 2.801 -13.452 1.00 85.25 97 THR A CA 1
ATOM 778 C C . THR A 1 97 ? 31.128 1.558 -14.179 1.00 85.25 97 THR A C 1
ATOM 780 O O . THR A 1 97 ? 31.912 0.708 -14.594 1.00 85.25 97 THR A O 1
ATOM 783 N N . ILE A 1 98 ? 29.809 1.435 -14.353 1.00 91.06 98 ILE A N 1
ATOM 784 C CA . ILE A 1 98 ? 29.166 0.259 -14.947 1.00 91.06 98 ILE A CA 1
ATOM 785 C C . ILE A 1 98 ? 28.649 0.612 -16.342 1.00 91.06 98 ILE A C 1
ATOM 787 O O . ILE A 1 98 ? 27.587 1.210 -16.501 1.00 91.06 98 ILE A O 1
ATOM 791 N N . THR A 1 99 ? 29.371 0.175 -17.370 1.00 90.56 99 THR A N 1
ATOM 792 C CA . THR A 1 99 ? 29.122 0.539 -18.777 1.00 90.56 99 THR A CA 1
ATOM 793 C C . THR A 1 99 ? 27.745 0.125 -19.310 1.00 90.56 99 THR A C 1
ATOM 795 O O . THR A 1 99 ? 27.156 0.838 -20.118 1.00 90.56 99 THR A O 1
ATOM 798 N N . TRP A 1 100 ? 27.187 -1.001 -18.853 1.00 91.81 100 TRP A N 1
ATOM 799 C CA . TRP A 1 100 ? 25.875 -1.485 -19.307 1.00 91.81 100 TRP A CA 1
ATOM 800 C C . TRP A 1 100 ? 24.691 -0.820 -18.589 1.00 91.81 100 TRP A C 1
ATOM 802 O O . TRP A 1 100 ? 23.559 -0.857 -19.086 1.00 91.81 100 TRP A O 1
ATOM 812 N N . LEU A 1 101 ? 24.928 -0.216 -17.421 1.00 90.94 101 LEU A N 1
ATOM 813 C CA . LEU A 1 101 ? 23.874 0.289 -16.544 1.00 90.94 101 LEU A CA 1
ATOM 814 C C . LEU A 1 101 ? 23.056 1.423 -17.193 1.00 90.94 101 LEU A C 1
ATOM 816 O O . LEU A 1 101 ? 21.827 1.325 -17.164 1.00 90.94 101 LEU A O 1
ATOM 820 N N . PRO A 1 102 ? 23.656 2.435 -17.855 1.00 90.88 102 PRO A N 1
ATOM 821 C CA . PRO A 1 102 ? 22.895 3.487 -18.534 1.00 90.88 102 PRO A CA 1
ATOM 822 C C . PRO A 1 102 ? 21.926 2.956 -19.598 1.00 90.88 102 PRO A C 1
ATOM 824 O O . PRO A 1 102 ? 20.774 3.387 -19.663 1.00 90.88 102 PRO A O 1
ATOM 827 N N . HIS A 1 103 ? 22.356 1.975 -20.399 1.00 92.56 103 HIS A N 1
ATOM 828 C CA . HIS A 1 103 ? 21.514 1.357 -21.429 1.00 92.56 103 HIS A CA 1
ATOM 829 C C . HIS A 1 103 ? 20.354 0.552 -20.829 1.00 92.56 103 HIS A C 1
ATOM 831 O O . HIS A 1 103 ? 19.244 0.529 -21.369 1.00 92.56 103 HIS A O 1
ATOM 837 N N . LYS A 1 104 ? 20.581 -0.109 -19.688 1.00 93.25 104 LYS A N 1
ATOM 838 C CA . LYS A 1 104 ? 19.503 -0.813 -18.990 1.00 93.25 104 LYS A CA 1
ATOM 839 C C . LYS A 1 104 ? 18.512 0.168 -18.366 1.00 93.25 104 LYS A C 1
ATOM 841 O O . LYS A 1 104 ? 17.309 -0.056 -18.483 1.00 93.25 104 LYS A O 1
ATOM 846 N N . LEU A 1 105 ? 18.994 1.256 -17.764 1.00 93.69 105 LEU A N 1
ATOM 847 C CA . LEU A 1 105 ? 18.147 2.310 -17.201 1.00 93.69 105 LEU A CA 1
ATOM 848 C C . LEU A 1 105 ? 17.265 2.950 -18.277 1.00 93.69 105 LEU A C 1
ATOM 850 O O . LEU A 1 105 ? 16.059 3.069 -18.072 1.00 93.69 105 LEU A O 1
ATOM 854 N N . SER A 1 106 ? 17.808 3.273 -19.454 1.00 93.94 106 SER A N 1
ATOM 855 C CA . SER A 1 106 ? 17.000 3.817 -20.553 1.00 93.94 106 SER A CA 1
ATOM 856 C C . SER A 1 106 ? 15.920 2.838 -21.028 1.00 93.94 106 SER A C 1
ATOM 858 O O . SER A 1 106 ? 14.776 3.240 -21.240 1.00 93.94 106 SER A O 1
ATOM 860 N N . SER A 1 107 ? 16.242 1.543 -21.105 1.00 96.38 107 SER A N 1
ATOM 861 C CA . SER A 1 107 ? 15.276 0.495 -21.459 1.00 96.38 107 SER A CA 1
ATOM 862 C C . SER A 1 107 ? 14.141 0.383 -20.433 1.00 96.38 107 SER A C 1
ATOM 864 O O . SER A 1 107 ? 12.973 0.279 -20.806 1.00 96.38 107 SER A O 1
ATOM 866 N N . VAL A 1 108 ? 14.463 0.434 -19.135 1.00 95.62 108 VAL A N 1
ATOM 867 C CA . VAL A 1 108 ? 13.462 0.415 -18.053 1.00 95.62 108 VAL A CA 1
ATOM 868 C C . VAL A 1 108 ? 12.598 1.673 -18.093 1.00 95.62 108 VAL A C 1
ATOM 870 O O . VAL A 1 108 ? 11.378 1.580 -17.986 1.00 95.62 108 VAL A O 1
ATOM 873 N N . LYS A 1 109 ? 13.206 2.841 -18.317 1.00 96.06 109 LYS A N 1
ATOM 874 C CA . LYS A 1 109 ? 12.493 4.114 -18.454 1.00 96.06 109 LYS A CA 1
ATOM 875 C C . LYS A 1 109 ? 11.464 4.071 -19.578 1.00 96.06 109 LYS A C 1
ATOM 877 O O . LYS A 1 109 ? 10.341 4.535 -19.401 1.00 96.06 109 LYS A O 1
ATOM 882 N N . GLU A 1 110 ? 11.828 3.487 -20.715 1.00 96.88 110 GLU A N 1
ATOM 883 C CA . GLU A 1 110 ? 10.916 3.345 -21.845 1.00 9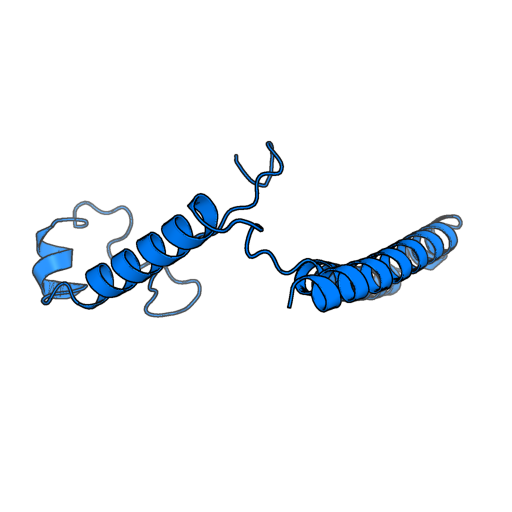6.88 110 GLU A CA 1
ATOM 884 C C . GLU A 1 110 ? 9.785 2.351 -21.556 1.00 96.88 110 GLU A C 1
ATOM 886 O O . GLU A 1 110 ? 8.618 2.638 -21.823 1.00 96.88 110 GLU A O 1
ATOM 891 N N . ALA A 1 111 ? 10.095 1.217 -20.920 1.00 97.38 111 ALA A N 1
ATOM 892 C CA . ALA A 1 111 ? 9.076 0.271 -20.474 1.00 97.38 111 ALA A CA 1
ATOM 893 C C . ALA A 1 111 ? 8.072 0.920 -19.503 1.00 97.38 111 ALA A C 1
ATOM 895 O O . ALA A 1 111 ? 6.865 0.728 -19.649 1.00 97.38 111 ALA A O 1
ATOM 896 N N . LEU A 1 112 ? 8.549 1.746 -18.566 1.00 96.75 112 LEU A N 1
ATOM 897 C CA . LEU A 1 112 ? 7.697 2.482 -17.630 1.00 96.75 112 LEU A CA 1
ATOM 898 C C . LEU A 1 112 ? 6.806 3.513 -18.330 1.00 96.75 112 LEU A C 1
ATOM 900 O O . LEU A 1 112 ? 5.637 3.643 -17.975 1.00 96.75 112 LEU A O 1
ATOM 904 N N . ARG A 1 113 ? 7.310 4.215 -19.353 1.00 96.12 113 ARG A N 1
ATOM 905 C CA . ARG A 1 113 ? 6.490 5.138 -20.159 1.00 96.12 113 ARG A CA 1
ATOM 906 C C . ARG A 1 113 ? 5.384 4.411 -20.908 1.00 96.12 113 ARG A C 1
ATOM 908 O O . ARG A 1 113 ? 4.242 4.862 -20.895 1.00 96.12 113 ARG A O 1
ATOM 915 N N . ARG A 1 114 ? 5.709 3.274 -21.526 1.00 97.00 114 ARG A N 1
ATOM 916 C CA . ARG A 1 114 ? 4.723 2.426 -22.209 1.00 97.00 114 ARG A CA 1
ATOM 917 C C . ARG A 1 114 ? 3.663 1.919 -21.233 1.00 97.00 114 ARG A C 1
ATOM 919 O O . ARG A 1 114 ? 2.477 2.010 -21.539 1.00 97.00 114 ARG A O 1
ATOM 926 N N . PHE A 1 115 ? 4.082 1.458 -20.053 1.00 96.69 115 PHE A N 1
ATOM 927 C CA . PHE A 1 115 ? 3.173 1.036 -18.988 1.00 96.69 115 PHE A CA 1
ATOM 928 C C . PHE A 1 115 ? 2.256 2.176 -18.531 1.00 96.69 115 PHE A C 1
ATOM 930 O O . PHE A 1 115 ? 1.047 1.993 -18.467 1.00 96.69 115 PHE A O 1
ATOM 937 N N . HIS A 1 116 ? 2.801 3.370 -18.294 1.00 96.81 116 HIS A N 1
ATOM 938 C CA . HIS A 1 116 ? 2.018 4.544 -17.909 1.00 96.81 116 HIS A CA 1
ATOM 939 C C . HIS A 1 116 ? 0.983 4.940 -18.970 1.00 96.81 116 HIS A C 1
ATOM 941 O O . HIS A 1 116 ? -0.170 5.208 -18.636 1.00 96.81 116 HIS A O 1
ATOM 947 N N . SER A 1 117 ? 1.357 4.946 -20.252 1.00 96.56 117 SER A N 1
ATOM 948 C CA . SER A 1 117 ? 0.414 5.213 -21.344 1.00 96.56 117 SER A CA 1
ATOM 949 C C . SER A 1 117 ? -0.720 4.188 -21.389 1.00 96.56 117 SER A C 1
ATOM 951 O O . SER A 1 117 ? -1.875 4.581 -21.525 1.00 96.56 117 SER A O 1
ATOM 953 N N . ALA A 1 118 ? -0.408 2.899 -21.229 1.00 95.62 118 ALA A N 1
ATOM 954 C CA . ALA A 1 118 ? -1.414 1.839 -21.185 1.00 95.62 118 ALA A CA 1
ATOM 955 C C . ALA A 1 118 ? -2.334 1.967 -19.959 1.00 95.62 118 ALA A C 1
ATOM 957 O O . ALA A 1 118 ? -3.551 1.908 -20.100 1.00 95.62 118 ALA A O 1
ATOM 958 N N . ALA A 1 119 ? -1.770 2.218 -18.775 1.00 94.25 119 ALA A N 1
ATOM 959 C CA . ALA A 1 119 ? -2.532 2.419 -17.545 1.00 94.25 119 ALA A CA 1
ATOM 960 C C . ALA A 1 119 ? -3.495 3.609 -17.655 1.00 94.25 119 ALA A C 1
ATOM 962 O O . ALA A 1 119 ? -4.631 3.527 -17.200 1.00 94.25 119 ALA A O 1
ATOM 963 N N . ARG A 1 120 ? -3.070 4.695 -18.314 1.00 94.62 120 ARG A N 1
ATOM 964 C CA . ARG A 1 120 ? -3.923 5.861 -18.566 1.00 94.62 120 ARG A CA 1
ATOM 965 C C . ARG A 1 120 ? -5.120 5.524 -19.458 1.00 94.62 120 ARG A C 1
ATOM 967 O O . ARG A 1 120 ? -6.212 5.996 -19.173 1.00 94.62 120 ARG A O 1
ATOM 974 N N . LEU A 1 121 ? -4.913 4.729 -20.511 1.00 94.19 121 LEU A N 1
ATOM 975 C CA . LEU A 1 121 ? -5.990 4.299 -21.410 1.00 94.19 121 LEU A CA 1
ATOM 976 C C . LEU A 1 121 ? -7.005 3.417 -20.674 1.00 94.19 121 LEU A C 1
ATOM 978 O O . LEU A 1 121 ? -8.196 3.712 -20.690 1.00 94.19 121 LEU A O 1
ATOM 982 N N . ILE A 1 122 ? -6.523 2.410 -19.941 1.00 90.25 122 ILE A N 1
ATOM 983 C CA . ILE A 1 122 ? -7.376 1.527 -19.131 1.00 90.25 122 ILE A CA 1
ATOM 984 C C . ILE A 1 122 ? -8.187 2.346 -18.122 1.00 90.25 122 ILE A C 1
ATOM 986 O O . ILE A 1 122 ? -9.387 2.143 -17.973 1.00 90.25 122 ILE A O 1
ATOM 990 N N . GLN A 1 123 ? -7.548 3.307 -17.451 1.00 88.69 123 GLN A N 1
ATOM 991 C CA . GLN A 1 123 ? -8.227 4.123 -16.453 1.00 88.69 123 GLN A CA 1
ATOM 992 C C . GLN A 1 123 ? -9.293 5.043 -17.062 1.00 88.69 123 GLN A C 1
ATOM 994 O O . GLN A 1 123 ? -10.295 5.297 -16.400 1.00 88.69 123 GLN A O 1
ATOM 999 N N . SER A 1 124 ? -9.102 5.525 -18.296 1.00 89.06 124 SER A N 1
ATOM 1000 C CA . SER A 1 124 ? -10.119 6.326 -18.993 1.00 89.06 124 SER A CA 1
ATOM 1001 C C . SER A 1 124 ? -11.323 5.514 -19.467 1.00 89.06 124 SER A C 1
ATOM 1003 O O . SER A 1 124 ? -12.395 6.081 -19.617 1.00 89.06 124 SER A O 1
ATOM 1005 N N . GLU A 1 125 ? -11.156 4.211 -19.700 1.00 85.94 125 GLU A N 1
ATOM 1006 C CA . GLU A 1 125 ? -12.244 3.308 -20.103 1.00 85.94 125 GLU A CA 1
ATOM 1007 C C . GLU A 1 125 ? -13.016 2.737 -18.902 1.00 85.94 125 GLU A C 1
ATOM 1009 O O . GLU A 1 125 ? -14.144 2.277 -19.054 1.00 85.94 125 GLU A O 1
ATOM 1014 N N . ALA A 1 126 ? -12.406 2.746 -17.712 1.00 76.75 126 ALA A N 1
ATOM 1015 C CA . ALA A 1 126 ? -13.004 2.259 -16.469 1.00 76.75 126 ALA A CA 1
ATOM 1016 C C . ALA A 1 126 ? -13.835 3.319 -15.711 1.00 76.75 126 ALA A C 1
ATOM 1018 O O . ALA A 1 126 ? -14.424 2.986 -14.680 1.00 76.75 126 ALA A O 1
ATOM 1019 N N . GLN A 1 127 ? -13.840 4.575 -16.180 1.00 58.38 127 GLN A N 1
ATOM 1020 C CA . GLN A 1 127 ? -14.684 5.674 -15.682 1.00 58.38 127 GLN A CA 1
ATOM 1021 C C . GLN A 1 127 ? -16.002 5.743 -16.451 1.00 58.38 127 GLN A C 1
ATOM 1023 O O . GLN A 1 127 ? -17.028 6.019 -15.790 1.00 58.38 127 GLN A O 1
#